Protein AF-A0A1M4Y1R3-F1 (afdb_monomer_lite)

pLDDT: mean 84.82, std 15.06, range [44.56, 97.31]

Structure (mmCIF, N/CA/C/O backbone):
data_AF-A0A1M4Y1R3-F1
#
_entry.id   AF-A0A1M4Y1R3-F1
#
loop_
_atom_site.group_PDB
_atom_site.id
_atom_site.type_symbol
_atom_site.label_atom_id
_atom_site.label_alt_id
_atom_site.label_comp_id
_atom_site.label_asym_id
_atom_site.label_entity_id
_atom_site.label_seq_id
_atom_site.pdbx_PDB_ins_code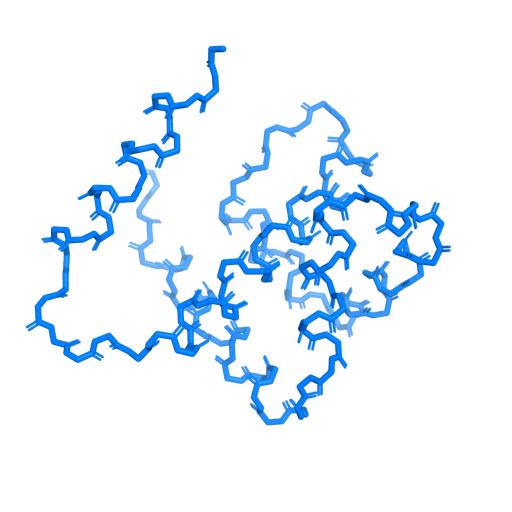
_atom_site.Cartn_x
_atom_site.Cartn_y
_atom_site.Cartn_z
_atom_site.occupancy
_atom_site.B_iso_or_equiv
_atom_site.auth_seq_id
_atom_site.auth_comp_id
_atom_site.auth_asym_id
_atom_site.auth_atom_id
_atom_site.pdbx_PDB_model_num
ATOM 1 N N . MET A 1 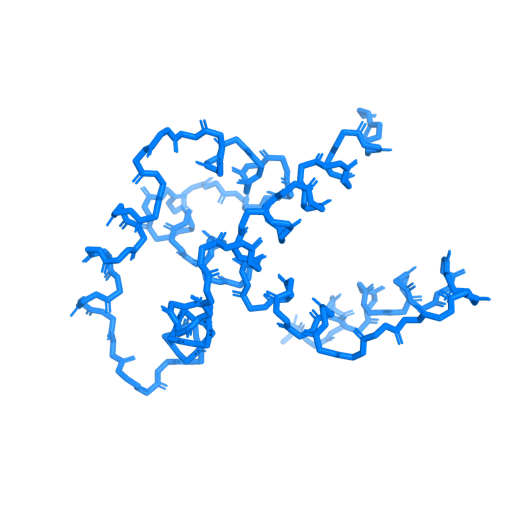1 ? 0.531 20.829 11.890 1.00 47.12 1 MET A N 1
ATOM 2 C CA . MET A 1 1 ? 1.995 20.731 12.095 1.00 47.12 1 MET A CA 1
ATOM 3 C C . MET A 1 1 ? 2.559 19.448 11.457 1.00 47.12 1 MET A C 1
ATOM 5 O O . MET A 1 1 ? 3.485 18.874 11.997 1.00 47.12 1 MET A O 1
ATOM 9 N N . LEU A 1 2 ? 2.001 19.004 10.317 1.00 49.84 2 LEU A N 1
ATOM 10 C CA . LEU A 1 2 ? 2.367 17.774 9.579 1.00 49.84 2 LEU A CA 1
ATOM 11 C C . LEU A 1 2 ? 3.028 18.082 8.217 1.00 49.84 2 LEU A C 1
ATOM 13 O O . LEU A 1 2 ? 3.606 17.213 7.577 1.00 49.84 2 LEU A O 1
ATOM 17 N N . THR A 1 3 ? 2.956 19.338 7.774 1.00 56.75 3 THR A N 1
ATOM 18 C CA . THR A 1 3 ? 3.418 19.804 6.460 1.00 56.75 3 THR A CA 1
ATOM 19 C C . THR A 1 3 ? 4.941 19.837 6.337 1.00 56.75 3 THR A C 1
ATOM 21 O O . THR A 1 3 ? 5.474 19.429 5.312 1.00 56.75 3 THR A O 1
ATOM 24 N N . MET A 1 4 ? 5.654 20.225 7.400 1.00 53.75 4 MET A N 1
ATOM 25 C CA . MET A 1 4 ? 7.119 20.329 7.361 1.00 53.75 4 MET A CA 1
ATOM 26 C C . MET A 1 4 ? 7.836 18.977 7.256 1.00 53.75 4 MET A C 1
ATOM 28 O O . MET A 1 4 ? 8.927 18.927 6.699 1.00 53.75 4 MET A O 1
ATOM 32 N N . GLU A 1 5 ? 7.274 17.886 7.786 1.00 68.88 5 GLU A N 1
ATOM 33 C CA . GLU A 1 5 ? 7.907 16.559 7.687 1.00 68.88 5 GLU A CA 1
ATOM 34 C C . GLU A 1 5 ? 7.735 15.954 6.292 1.00 68.88 5 GLU A C 1
ATOM 36 O O . GLU A 1 5 ? 8.707 15.441 5.737 1.00 68.88 5 GLU A O 1
ATOM 41 N N . LYS A 1 6 ? 6.552 16.115 5.679 1.00 63.53 6 LYS A N 1
ATOM 42 C CA . LYS A 1 6 ? 6.290 15.704 4.291 1.00 63.53 6 LYS A CA 1
ATOM 43 C C . LYS A 1 6 ? 7.232 16.409 3.310 1.00 63.53 6 LYS A C 1
ATOM 45 O O . LYS A 1 6 ? 7.870 15.755 2.491 1.00 63.53 6 LYS A O 1
ATOM 50 N N . GLU A 1 7 ? 7.386 17.727 3.437 1.00 72.00 7 GLU A N 1
ATOM 51 C CA . GLU A 1 7 ? 8.271 18.521 2.569 1.00 72.00 7 GLU A CA 1
ATOM 52 C C . GLU A 1 7 ? 9.748 18.133 2.716 1.00 72.00 7 GLU A C 1
ATOM 54 O O . GLU A 1 7 ? 10.497 18.101 1.739 1.00 72.00 7 GLU A O 1
ATOM 59 N N . LYS A 1 8 ? 10.180 17.785 3.932 1.00 72.81 8 LYS A N 1
ATOM 60 C CA . LYS A 1 8 ? 11.567 17.386 4.196 1.00 72.81 8 LYS A CA 1
ATOM 61 C C . LYS A 1 8 ? 11.892 16.013 3.613 1.00 72.81 8 LYS A C 1
ATOM 63 O O . LYS A 1 8 ? 13.002 15.816 3.125 1.00 72.81 8 LYS A O 1
ATOM 68 N N . ILE A 1 9 ? 10.930 15.090 3.645 1.00 65.31 9 ILE A N 1
ATOM 69 C CA . ILE A 1 9 ? 11.048 13.762 3.033 1.00 65.31 9 ILE A CA 1
ATOM 70 C C . ILE A 1 9 ? 11.108 13.894 1.507 1.00 65.31 9 ILE A C 1
ATOM 72 O O . ILE A 1 9 ? 12.032 13.361 0.899 1.00 65.31 9 ILE A O 1
ATOM 76 N N . LEU A 1 10 ? 10.214 14.683 0.903 1.00 64.00 10 LEU A N 1
ATOM 77 C CA . LEU A 1 10 ? 10.206 14.931 -0.545 1.00 64.00 10 LEU A CA 1
ATOM 78 C C . LEU A 1 10 ? 11.517 15.572 -1.030 1.00 64.00 10 LEU A C 1
ATOM 80 O O . LEU A 1 10 ? 12.123 15.097 -1.986 1.00 64.00 10 LEU A O 1
ATOM 84 N N . SER A 1 11 ? 12.038 16.569 -0.307 1.00 67.81 11 SER A N 1
ATOM 85 C CA . SER A 1 11 ? 13.309 17.222 -0.657 1.00 67.81 11 SER A CA 1
ATOM 86 C C . SER A 1 11 ? 14.533 16.297 -0.552 1.00 67.81 11 SER A C 1
ATOM 88 O O . SER A 1 11 ? 15.519 16.472 -1.274 1.00 67.81 11 SER A O 1
ATOM 90 N N . LEU A 1 12 ? 14.503 15.313 0.354 1.00 59.97 12 LEU A N 1
ATOM 91 C CA . LEU A 1 12 ? 15.569 14.313 0.474 1.00 59.97 12 LEU A CA 1
ATOM 92 C C . LEU A 1 12 ? 15.536 13.302 -0.679 1.00 59.97 12 LEU A C 1
ATOM 94 O O . LEU A 1 12 ? 16.602 12.866 -1.113 1.00 59.97 12 LEU A O 1
ATOM 98 N N . LEU A 1 13 ? 14.345 12.982 -1.193 1.00 55.56 13 LEU A N 1
ATOM 99 C CA . LEU A 1 13 ? 14.157 12.111 -2.354 1.00 55.56 13 LEU A CA 1
ATOM 100 C C . LEU A 1 13 ? 14.604 12.802 -3.655 1.00 55.56 13 LEU A C 1
ATOM 102 O O . LEU A 1 13 ? 15.344 12.206 -4.435 1.00 55.56 13 LEU A O 1
ATOM 106 N N . GLU A 1 14 ? 14.278 14.087 -3.835 1.00 60.16 14 GLU A N 1
ATOM 107 C CA . GLU A 1 14 ? 14.699 14.883 -5.003 1.00 60.16 14 GLU A CA 1
ATOM 108 C C . GLU A 1 14 ? 16.226 15.024 -5.124 1.00 60.16 14 GLU A C 1
ATOM 110 O O . GLU A 1 14 ? 16.780 15.032 -6.223 1.00 60.16 14 GLU A O 1
ATOM 115 N N . LYS A 1 15 ? 16.941 15.124 -3.995 1.00 54.72 15 LYS A N 1
ATOM 116 C CA . LYS A 1 15 ? 18.402 15.319 -3.990 1.00 54.72 15 LYS A CA 1
ATOM 117 C C . LYS A 1 15 ? 19.211 14.055 -4.293 1.00 54.72 15 LYS A C 1
ATOM 119 O O . LYS A 1 15 ? 20.421 14.171 -4.479 1.00 54.72 15 LYS A O 1
ATOM 124 N N . GLN A 1 16 ? 18.590 12.874 -4.332 1.00 54.66 16 GLN A N 1
ATOM 125 C CA . GLN A 1 16 ? 19.298 11.597 -4.493 1.00 54.66 16 GLN A CA 1
ATOM 126 C C . GLN A 1 16 ? 19.231 10.981 -5.900 1.00 54.66 16 GLN A C 1
ATOM 128 O O . GLN A 1 16 ? 19.938 10.003 -6.132 1.00 54.66 16 GLN A O 1
ATOM 133 N N . GLY A 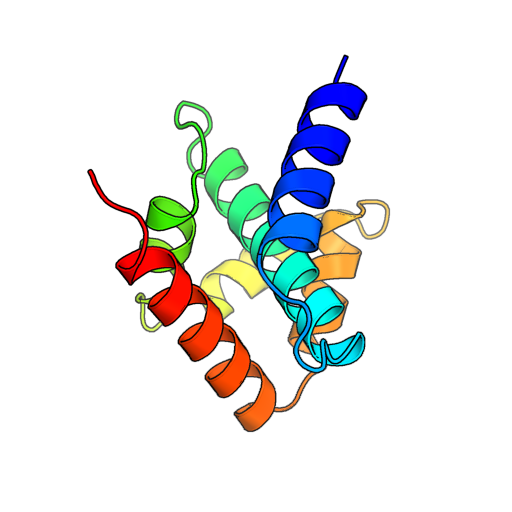1 17 ? 18.477 11.531 -6.861 1.00 44.56 17 GLY A N 1
ATOM 134 C CA . GLY A 1 17 ? 18.344 10.887 -8.175 1.00 44.56 17 GLY A CA 1
ATOM 135 C C . GLY A 1 17 ? 18.059 11.841 -9.328 1.00 44.56 17 GLY A C 1
ATOM 136 O O . GLY A 1 17 ? 16.911 12.091 -9.667 1.00 44.56 17 GLY A O 1
ATOM 137 N N . ALA A 1 18 ? 19.109 12.314 -9.996 1.00 46.34 18 ALA A N 1
ATOM 138 C CA . ALA A 1 18 ? 19.003 12.886 -11.337 1.00 46.34 18 ALA A CA 1
ATOM 139 C C . ALA A 1 18 ? 19.262 11.798 -12.398 1.00 46.34 18 ALA A C 1
ATOM 141 O O . ALA A 1 18 ? 20.141 11.945 -13.238 1.00 46.34 18 ALA A O 1
ATOM 142 N N . GLU A 1 19 ? 18.518 10.691 -12.347 1.00 53.56 19 GLU A N 1
ATOM 143 C CA . GLU A 1 19 ? 18.481 9.663 -13.394 1.00 53.56 19 GLU A CA 1
ATOM 144 C C . GLU A 1 19 ? 17.027 9.194 -13.538 1.00 53.56 19 GLU A C 1
ATOM 146 O O . GLU A 1 19 ? 16.521 8.498 -12.671 1.00 53.56 19 GLU A O 1
ATOM 151 N N . HIS A 1 20 ? 16.348 9.665 -14.593 1.00 52.16 20 HIS A N 1
ATOM 152 C CA . HIS A 1 20 ? 15.033 9.215 -15.087 1.00 52.16 20 HIS A CA 1
ATOM 153 C C . HIS A 1 20 ? 14.073 8.640 -14.020 1.00 52.16 20 HIS A C 1
ATOM 155 O O . HIS A 1 20 ? 13.862 7.433 -13.927 1.00 52.16 20 HIS A O 1
ATOM 161 N N . PHE A 1 21 ? 13.462 9.528 -13.238 1.00 61.12 21 PHE A N 1
ATOM 162 C CA . PHE A 1 21 ? 12.302 9.184 -12.422 1.00 61.12 21 PHE A CA 1
ATOM 163 C C . PHE A 1 21 ? 11.078 9.028 -13.331 1.00 61.12 21 PHE A C 1
ATOM 165 O O . PHE A 1 21 ? 10.741 9.949 -14.077 1.00 61.12 21 PHE A O 1
ATOM 172 N N . ASP A 1 22 ? 10.455 7.851 -13.311 1.00 79.25 22 ASP A N 1
ATOM 173 C CA . ASP A 1 22 ? 9.179 7.613 -13.979 1.00 79.25 22 ASP A CA 1
ATOM 174 C C . ASP A 1 22 ? 8.051 7.992 -13.003 1.00 79.25 22 ASP A C 1
ATOM 176 O O . ASP A 1 22 ? 7.853 7.288 -12.004 1.00 79.25 22 ASP A O 1
ATOM 180 N N . PRO A 1 23 ? 7.291 9.071 -13.279 1.00 85.00 23 PRO A N 1
ATOM 181 C CA . PRO A 1 23 ? 6.255 9.563 -12.374 1.00 85.00 23 PRO A CA 1
ATOM 182 C C . PRO A 1 23 ? 5.175 8.526 -12.058 1.00 85.00 23 PRO A C 1
ATOM 184 O O . PRO A 1 23 ? 4.517 8.618 -11.023 1.00 85.00 23 PRO A O 1
ATOM 187 N N . TYR A 1 24 ? 4.969 7.548 -12.946 1.00 86.94 24 TYR A N 1
ATOM 188 C CA . TYR A 1 24 ? 4.035 6.457 -12.704 1.00 86.94 24 TYR A CA 1
ATOM 189 C C . TYR A 1 24 ? 4.522 5.551 -11.569 1.00 86.94 24 TYR A C 1
ATOM 191 O O . TYR A 1 24 ? 3.755 5.243 -10.656 1.00 86.94 24 TYR A O 1
ATOM 199 N N . TRP A 1 25 ? 5.797 5.155 -11.594 1.00 90.12 25 TRP A N 1
ATOM 200 C CA . TRP A 1 25 ? 6.376 4.288 -10.567 1.00 90.12 25 TRP A CA 1
ATOM 201 C C . TRP A 1 25 ? 6.474 4.985 -9.210 1.00 90.12 25 TRP A C 1
ATOM 203 O O . TRP A 1 25 ? 6.193 4.353 -8.194 1.00 90.12 25 TRP A O 1
ATOM 213 N N . ASP A 1 26 ? 6.788 6.281 -9.191 1.00 89.75 26 ASP A N 1
ATOM 214 C CA . ASP A 1 26 ? 6.835 7.059 -7.948 1.00 89.75 26 ASP A CA 1
ATOM 215 C C . ASP A 1 26 ? 5.467 7.165 -7.283 1.00 89.75 26 ASP A C 1
ATOM 217 O O . ASP A 1 26 ? 5.341 6.922 -6.083 1.00 89.75 26 ASP A O 1
ATOM 221 N N . ALA A 1 27 ? 4.431 7.472 -8.068 1.00 92.38 27 ALA A N 1
ATOM 222 C CA . ALA A 1 27 ? 3.069 7.568 -7.558 1.00 92.38 27 ALA A CA 1
ATOM 223 C C . ALA A 1 27 ? 2.574 6.219 -7.015 1.00 92.38 27 ALA A C 1
ATOM 225 O O . ALA A 1 27 ? 1.948 6.163 -5.956 1.00 92.38 27 ALA A O 1
ATOM 226 N N . LEU A 1 28 ? 2.876 5.119 -7.712 1.00 94.75 28 LEU A N 1
ATOM 227 C CA . LEU A 1 28 ? 2.538 3.782 -7.229 1.00 94.75 28 LEU A CA 1
ATOM 228 C C . LEU A 1 28 ? 3.269 3.438 -5.932 1.00 94.75 28 LEU A C 1
ATOM 230 O O . LEU A 1 28 ? 2.665 2.861 -5.026 1.00 94.75 28 LEU A O 1
ATOM 234 N N . GLU A 1 29 ? 4.553 3.780 -5.832 1.00 94.31 29 GLU A N 1
ATOM 235 C CA . GLU A 1 29 ? 5.330 3.505 -4.629 1.00 94.31 29 GLU A CA 1
ATOM 236 C C . GLU A 1 29 ? 4.803 4.316 -3.446 1.00 94.31 29 GLU A C 1
ATOM 238 O O . GLU A 1 29 ? 4.569 3.745 -2.381 1.00 94.31 29 GLU A O 1
ATOM 243 N N . GLU A 1 30 ? 4.541 5.611 -3.637 1.00 94.06 30 GLU A N 1
ATOM 244 C CA . GLU A 1 30 ? 3.930 6.464 -2.615 1.00 94.06 30 GLU A CA 1
ATOM 245 C C . GLU A 1 30 ? 2.593 5.880 -2.144 1.00 94.06 30 GLU A C 1
ATOM 247 O O . GLU A 1 30 ? 2.391 5.702 -0.940 1.00 94.06 30 GLU A O 1
ATOM 252 N N . ASN A 1 31 ? 1.718 5.489 -3.073 1.00 96.56 31 ASN A N 1
ATOM 253 C CA . ASN A 1 31 ? 0.420 4.906 -2.743 1.00 96.56 31 ASN A CA 1
ATOM 254 C C . ASN A 1 31 ? 0.548 3.596 -1.951 1.00 96.56 31 ASN A C 1
ATOM 256 O O . ASN A 1 31 ? -0.178 3.394 -0.974 1.00 96.56 31 ASN A O 1
ATOM 260 N N . LEU A 1 32 ? 1.499 2.725 -2.310 1.00 96.44 32 LEU A N 1
ATOM 261 C CA . LEU A 1 32 ? 1.765 1.498 -1.555 1.00 96.44 32 LEU A CA 1
ATOM 262 C C . LEU A 1 32 ? 2.256 1.806 -0.136 1.00 96.44 32 LEU A C 1
ATOM 264 O O . LEU A 1 32 ? 1.769 1.209 0.828 1.00 96.44 32 LEU A O 1
ATOM 268 N N . LEU A 1 33 ? 3.198 2.741 0.010 1.00 95.06 33 LEU A N 1
ATOM 269 C CA . LEU A 1 33 ? 3.734 3.139 1.312 1.00 95.06 33 LEU A CA 1
ATOM 270 C C . LEU A 1 33 ? 2.649 3.748 2.205 1.00 95.06 33 LEU A C 1
ATOM 272 O O . LEU A 1 33 ? 2.591 3.416 3.392 1.00 95.06 33 LEU A O 1
ATOM 276 N N . VAL A 1 34 ? 1.780 4.594 1.649 1.00 94.75 34 VAL A N 1
ATOM 277 C CA . VAL A 1 34 ? 0.644 5.201 2.356 1.00 94.75 34 VAL A CA 1
ATOM 278 C C . VAL A 1 34 ? -0.336 4.126 2.820 1.00 94.75 34 VAL A C 1
ATOM 280 O O . VAL A 1 34 ? -0.616 4.036 4.018 1.00 94.75 34 VAL A O 1
ATOM 283 N N . ALA A 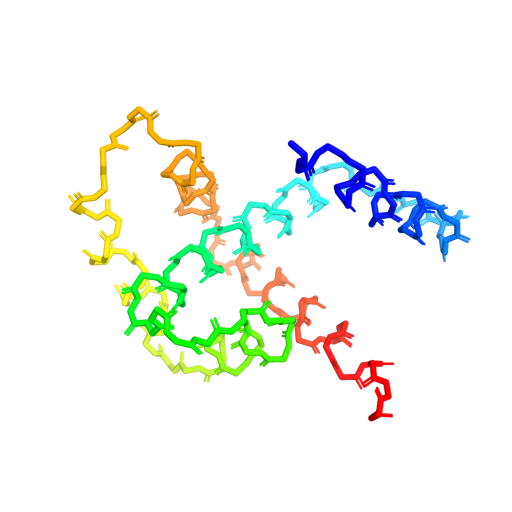1 35 ? -0.799 3.264 1.909 1.00 96.25 35 ALA A N 1
ATOM 284 C CA . ALA A 1 35 ? -1.784 2.234 2.223 1.00 96.25 35 ALA A CA 1
ATOM 285 C C . ALA A 1 35 ? -1.276 1.259 3.299 1.00 96.25 35 ALA A C 1
ATOM 287 O O . ALA A 1 35 ? -1.973 0.974 4.278 1.00 96.25 35 ALA A O 1
ATOM 288 N N . VAL A 1 36 ? -0.033 0.782 3.165 1.00 96.06 36 VAL A N 1
ATOM 289 C CA . VAL A 1 36 ? 0.566 -0.148 4.133 1.00 96.06 36 VAL A CA 1
ATOM 290 C C . VAL A 1 36 ? 0.832 0.532 5.475 1.00 96.06 36 VAL A C 1
ATOM 292 O O . VAL A 1 36 ? 0.555 -0.055 6.522 1.00 96.06 36 VAL A O 1
ATOM 295 N N . SER A 1 37 ? 1.332 1.770 5.479 1.00 94.00 37 SER A N 1
ATOM 296 C CA . SER A 1 37 ? 1.586 2.491 6.732 1.00 94.00 37 SER A CA 1
ATOM 297 C C . SER A 1 37 ? 0.298 2.731 7.508 1.00 94.00 37 SER A C 1
ATOM 299 O O . SER A 1 37 ? 0.267 2.526 8.721 1.00 94.00 37 SER A O 1
ATOM 301 N N . TYR A 1 38 ? -0.781 3.088 6.812 1.00 94.25 38 TYR A N 1
ATOM 302 C CA . TYR A 1 38 ? -2.088 3.281 7.424 1.00 94.25 38 TYR A CA 1
ATOM 303 C C . TYR A 1 38 ? -2.628 1.987 8.049 1.00 94.25 38 TYR A C 1
ATOM 305 O O . TYR A 1 38 ? -3.085 2.002 9.197 1.00 94.25 38 TYR A O 1
ATOM 313 N N . TYR A 1 39 ? -2.485 0.852 7.357 1.00 95.00 39 TYR A N 1
ATOM 314 C CA . TYR A 1 39 ? -2.794 -0.466 7.918 1.00 95.00 39 TYR A CA 1
ATOM 315 C C . TYR A 1 39 ? -1.968 -0.767 9.183 1.00 95.00 39 TYR A C 1
ATOM 317 O O . TYR A 1 39 ? -2.529 -1.140 10.217 1.00 95.00 39 TYR A O 1
ATOM 325 N N . ILE A 1 40 ? -0.642 -0.577 9.147 1.00 93.25 40 ILE A N 1
ATOM 326 C CA . ILE A 1 40 ? 0.248 -0.864 10.288 1.00 93.25 40 ILE A CA 1
ATOM 327 C C . ILE A 1 40 ? -0.111 0.016 11.488 1.00 93.25 40 ILE A C 1
ATOM 329 O O . ILE A 1 40 ? -0.203 -0.476 12.613 1.00 93.25 40 ILE A O 1
ATOM 333 N N . THR A 1 41 ? -0.350 1.309 11.271 1.00 91.50 41 THR A N 1
ATOM 334 C CA . THR A 1 41 ? -0.678 2.245 12.350 1.00 91.50 41 THR A CA 1
ATOM 335 C C . THR A 1 41 ? -2.034 1.938 12.985 1.00 91.50 41 THR A C 1
ATOM 337 O O . THR A 1 41 ? -2.160 2.032 14.204 1.00 91.50 41 THR A O 1
ATOM 340 N N . ASN A 1 42 ? -3.035 1.505 12.214 1.00 91.81 42 ASN A N 1
ATOM 341 C CA . ASN A 1 42 ? -4.346 1.148 12.768 1.00 91.81 42 ASN A CA 1
ATOM 342 C C . ASN A 1 42 ? -4.355 -0.224 13.455 1.00 91.81 42 ASN A C 1
ATOM 344 O O . ASN A 1 42 ? -5.046 -0.410 14.455 1.00 91.81 42 ASN A O 1
ATOM 348 N N . THR A 1 43 ? -3.564 -1.180 12.967 1.00 88.94 43 THR A N 1
ATOM 349 C CA . THR A 1 43 ? -3.469 -2.515 13.580 1.00 88.94 43 THR A CA 1
ATOM 350 C C . THR A 1 43 ? -2.489 -2.565 14.752 1.00 88.94 43 THR A C 1
ATOM 352 O O . THR A 1 43 ? -2.581 -3.451 15.600 1.00 88.94 43 THR A O 1
ATOM 355 N N . SER A 1 44 ? -1.558 -1.610 14.842 1.00 85.31 44 SER A N 1
ATOM 356 C CA . SER A 1 44 ? -0.577 -1.482 15.926 1.00 85.31 44 SER A CA 1
ATOM 357 C C . SER A 1 44 ? -0.372 -0.016 16.351 1.00 85.31 44 SER A C 1
ATOM 359 O O . SER A 1 44 ? 0.709 0.543 16.152 1.00 85.31 44 SER A O 1
ATOM 361 N N . PRO A 1 45 ? -1.349 0.608 17.042 1.00 71.44 45 PRO A N 1
ATOM 362 C CA . PRO A 1 45 ? -1.364 2.057 17.309 1.00 71.44 45 PRO A CA 1
ATOM 363 C C . PRO A 1 45 ? -0.217 2.584 18.178 1.00 71.44 45 PRO A C 1
ATOM 365 O O . PRO A 1 45 ? 0.029 3.784 18.234 1.00 71.44 45 PRO A O 1
ATOM 368 N N . LYS A 1 46 ? 0.489 1.699 18.892 1.00 67.12 46 LYS A N 1
ATOM 369 C CA . LYS A 1 46 ? 1.626 2.060 19.756 1.00 67.12 46 LYS A CA 1
ATOM 370 C C . LYS A 1 46 ? 2.964 2.099 19.011 1.00 67.12 46 LYS A C 1
ATOM 372 O O . LYS A 1 46 ? 3.993 2.321 19.644 1.00 67.12 46 LYS A O 1
ATOM 377 N N . LYS A 1 47 ? 2.972 1.833 17.702 1.00 69.69 47 LYS A N 1
ATOM 378 C CA . LYS A 1 47 ? 4.186 1.687 16.903 1.00 69.69 47 LYS A CA 1
ATOM 379 C C . LYS A 1 47 ? 4.269 2.800 15.860 1.00 69.69 47 LYS A C 1
ATOM 381 O O . LYS A 1 47 ? 3.375 2.949 15.033 1.00 69.69 47 LYS A O 1
ATOM 386 N N . HIS A 1 48 ? 5.359 3.566 15.885 1.00 74.94 48 HIS A N 1
ATOM 387 C CA . HIS A 1 48 ? 5.714 4.428 14.759 1.00 74.94 48 HIS A CA 1
ATOM 388 C C . HIS A 1 48 ? 6.029 3.543 13.550 1.00 74.94 48 HIS A C 1
ATOM 390 O O . HIS A 1 48 ? 6.916 2.695 13.640 1.00 74.94 48 HIS A O 1
ATOM 396 N N . CYS A 1 49 ? 5.302 3.728 12.446 1.00 84.12 49 CYS A N 1
ATOM 397 C CA . CYS A 1 49 ? 5.572 3.016 11.202 1.00 84.12 49 CYS A CA 1
ATOM 398 C C . CYS A 1 49 ? 6.802 3.627 10.523 1.00 84.12 49 CYS A C 1
ATOM 400 O O . CYS A 1 49 ? 6.872 4.838 10.316 1.00 84.12 49 CYS A O 1
ATOM 402 N N . ASN A 1 50 ? 7.773 2.789 10.178 1.00 88.25 50 ASN A N 1
ATOM 403 C CA . ASN A 1 50 ? 8.904 3.158 9.332 1.00 88.25 50 ASN A CA 1
ATOM 404 C C . ASN A 1 50 ? 9.006 2.189 8.144 1.00 88.25 50 ASN A C 1
ATOM 406 O O . ASN A 1 50 ? 8.339 1.156 8.091 1.00 88.25 50 ASN A O 1
ATOM 410 N N . ILE A 1 51 ? 9.894 2.495 7.200 1.00 88.19 51 ILE A N 1
ATOM 411 C CA . ILE A 1 51 ? 10.096 1.701 5.981 1.00 88.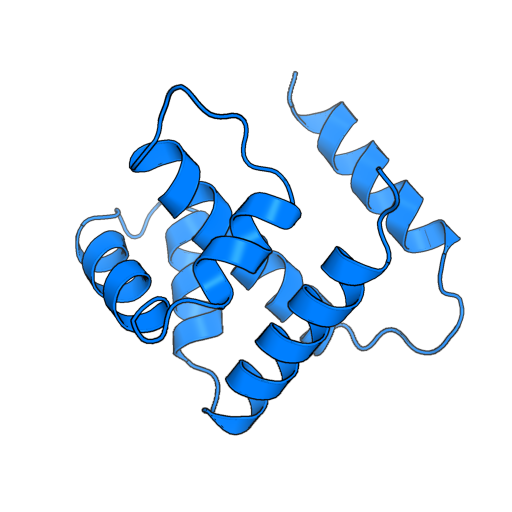19 51 ILE A CA 1
ATOM 412 C C . ILE A 1 51 ? 10.466 0.230 6.241 1.00 88.19 51 ILE A C 1
ATOM 414 O O . ILE A 1 51 ? 10.124 -0.638 5.443 1.00 88.19 51 ILE A O 1
ATOM 418 N N . ARG A 1 52 ? 11.114 -0.088 7.371 1.00 87.75 52 ARG A N 1
ATOM 419 C CA . ARG A 1 52 ? 11.430 -1.475 7.742 1.00 87.75 52 ARG A CA 1
ATOM 420 C C . ARG A 1 52 ? 10.182 -2.229 8.192 1.00 87.75 52 ARG A C 1
ATOM 422 O O . ARG A 1 52 ? 10.056 -3.411 7.894 1.00 87.75 52 ARG A O 1
ATOM 429 N N . ASP A 1 53 ? 9.251 -1.561 8.864 1.00 90.81 53 ASP A N 1
ATOM 430 C CA . ASP A 1 53 ? 7.961 -2.156 9.224 1.00 90.81 53 ASP A CA 1
ATOM 431 C C . ASP A 1 53 ? 7.107 -2.436 7.988 1.00 90.81 53 ASP A C 1
ATOM 433 O O . ASP A 1 53 ? 6.558 -3.530 7.867 1.00 90.81 53 ASP A O 1
ATOM 437 N N . VAL A 1 54 ? 7.085 -1.496 7.039 1.00 93.56 54 VAL A N 1
ATOM 438 C CA . VAL A 1 54 ? 6.454 -1.685 5.726 1.00 93.56 54 VAL A CA 1
ATOM 439 C C . VAL A 1 54 ? 7.076 -2.876 4.996 1.00 93.56 54 VAL A C 1
ATOM 441 O O . VAL A 1 54 ? 6.364 -3.789 4.588 1.00 93.56 54 VAL A O 1
ATOM 444 N N . ALA A 1 55 ? 8.406 -2.922 4.889 1.00 93.44 55 ALA A N 1
ATOM 445 C CA . ALA A 1 55 ? 9.109 -4.018 4.227 1.00 93.44 55 ALA A CA 1
ATOM 446 C C . ALA A 1 55 ? 8.865 -5.376 4.904 1.00 93.44 55 ALA A C 1
ATOM 448 O O . ALA A 1 55 ? 8.726 -6.386 4.221 1.00 93.44 55 ALA A O 1
ATOM 449 N N . ASN A 1 56 ? 8.795 -5.418 6.237 1.00 93.50 56 ASN A N 1
ATOM 450 C CA . ASN A 1 56 ? 8.486 -6.645 6.969 1.00 93.50 56 ASN A CA 1
ATOM 451 C C . ASN A 1 56 ? 7.064 -7.132 6.685 1.00 93.50 56 ASN A C 1
ATOM 453 O O . ASN A 1 56 ? 6.881 -8.324 6.460 1.00 93.50 56 ASN A O 1
ATOM 457 N N . PHE A 1 57 ? 6.085 -6.225 6.646 1.00 95.44 57 PHE A N 1
ATOM 458 C CA . PHE A 1 57 ? 4.711 -6.573 6.291 1.00 95.44 57 PHE A CA 1
ATOM 459 C C . PHE A 1 57 ? 4.609 -7.084 4.847 1.00 95.44 57 PHE A C 1
ATOM 461 O O . PHE A 1 57 ? 3.993 -8.114 4.602 1.00 95.44 57 PHE A O 1
ATOM 468 N N . LEU A 1 58 ? 5.279 -6.426 3.894 1.00 96.44 58 LEU A N 1
ATOM 469 C CA . LEU A 1 58 ? 5.281 -6.821 2.478 1.00 96.44 58 LEU A CA 1
ATOM 470 C C . LEU A 1 58 ? 5.954 -8.178 2.204 1.00 96.44 58 LEU A C 1
ATOM 472 O O . LEU A 1 58 ? 5.719 -8.777 1.157 1.00 96.44 58 LEU A O 1
ATOM 476 N N . LYS A 1 59 ? 6.782 -8.684 3.128 1.00 95.50 59 LYS A N 1
ATOM 477 C CA . LYS A 1 59 ? 7.370 -10.034 3.050 1.00 95.50 59 LYS A CA 1
ATOM 478 C C . LYS A 1 59 ? 6.389 -11.139 3.451 1.00 95.50 59 LYS A C 1
ATOM 480 O O . LYS A 1 59 ? 6.683 -12.312 3.234 1.00 95.50 59 LYS A O 1
ATOM 485 N N . GLU A 1 60 ? 5.254 -10.803 4.058 1.00 95.81 60 GLU A N 1
ATOM 486 C CA . GLU A 1 60 ? 4.252 -11.794 4.437 1.00 95.81 60 GLU A CA 1
ATOM 487 C C . GLU A 1 60 ? 3.508 -12.307 3.202 1.00 95.81 60 GLU A C 1
ATOM 489 O O . GLU A 1 60 ? 2.943 -11.524 2.453 1.00 95.81 60 GLU A O 1
ATOM 494 N N . GLU A 1 61 ? 3.383 -13.623 3.026 1.00 92.81 61 GLU A N 1
ATOM 495 C CA . GLU A 1 61 ? 2.659 -14.216 1.883 1.00 92.81 61 GLU A CA 1
ATOM 496 C C . GLU A 1 61 ? 1.212 -13.706 1.726 1.00 92.81 61 GLU A C 1
ATOM 498 O O . GLU A 1 61 ? 0.654 -13.686 0.634 1.00 92.81 61 GLU A O 1
ATOM 503 N N . SER A 1 62 ? 0.598 -13.283 2.833 1.00 94.88 62 SER A N 1
ATOM 504 C CA . SER A 1 62 ? -0.795 -12.831 2.894 1.00 94.88 62 SER A CA 1
ATOM 505 C C . SER A 1 62 ? -0.956 -11.310 2.951 1.00 94.88 62 SER A C 1
ATOM 507 O O . SER A 1 62 ? -2.075 -10.845 3.167 1.00 94.88 62 SER A O 1
ATOM 509 N N . TRP A 1 63 ? 0.120 -10.533 2.762 1.00 96.06 63 TRP A N 1
ATOM 510 C CA . TRP A 1 63 ? 0.106 -9.076 2.941 1.00 96.06 63 TRP A CA 1
ATOM 511 C C . TRP A 1 63 ? -1.022 -8.408 2.143 1.00 96.06 63 TRP A C 1
ATOM 513 O O . TRP A 1 63 ? -1.788 -7.623 2.698 1.00 96.06 63 TRP A O 1
ATOM 523 N N . PHE A 1 64 ? -1.189 -8.783 0.870 1.00 96.12 64 PHE A N 1
ATOM 524 C CA . PHE A 1 64 ? -2.173 -8.152 -0.011 1.00 96.12 64 PHE A CA 1
ATOM 525 C C . PHE A 1 64 ? -3.604 -8.487 0.408 1.00 96.12 64 PHE A C 1
ATOM 527 O O . PHE A 1 64 ? -4.469 -7.615 0.423 1.00 96.12 64 PHE A O 1
ATOM 534 N N . LYS A 1 65 ? -3.843 -9.735 0.831 1.00 96.81 65 LYS A N 1
ATOM 535 C CA . LYS A 1 65 ? -5.140 -10.162 1.364 1.00 96.81 65 LYS A CA 1
ATOM 536 C C . LYS A 1 65 ? -5.494 -9.390 2.638 1.00 96.81 65 LYS A C 1
ATOM 538 O O . LYS A 1 65 ? -6.591 -8.854 2.725 1.00 96.81 65 LYS A O 1
ATOM 543 N N . LYS A 1 66 ? -4.557 -9.282 3.587 1.00 96.69 66 LYS A N 1
ATOM 544 C CA . LYS A 1 66 ? -4.750 -8.517 4.833 1.00 96.69 66 LYS A CA 1
ATOM 545 C C . LYS A 1 66 ? -5.039 -7.045 4.558 1.00 96.69 66 LYS A C 1
ATOM 547 O O . LYS A 1 66 ? -5.892 -6.452 5.211 1.00 96.69 66 LYS A O 1
ATOM 552 N N . LEU A 1 67 ? -4.333 -6.470 3.584 1.00 96.38 67 LEU A N 1
ATOM 553 C CA . LEU A 1 67 ? -4.540 -5.092 3.160 1.00 96.38 67 LEU A CA 1
ATOM 554 C C . LEU A 1 67 ? -5.942 -4.917 2.556 1.00 96.38 67 LEU A C 1
ATOM 556 O O . LEU A 1 67 ? -6.670 -4.020 2.967 1.00 96.38 67 LEU A O 1
ATOM 560 N N . SER A 1 68 ? -6.348 -5.818 1.657 1.00 97.12 68 SER A N 1
ATOM 561 C CA . SER A 1 68 ? -7.680 -5.826 1.041 1.00 97.12 68 SER A CA 1
ATOM 562 C C . SER A 1 68 ? -8.800 -5.886 2.077 1.00 97.12 68 SER A C 1
ATOM 564 O O . SER A 1 68 ? -9.665 -5.016 2.090 1.00 97.12 68 SER A O 1
ATOM 566 N N . GLU A 1 69 ? -8.752 -6.865 2.983 1.00 97.25 69 GLU A N 1
ATOM 567 C CA . GLU A 1 69 ? -9.765 -7.055 4.032 1.00 97.25 69 GLU A CA 1
ATOM 568 C C . GLU A 1 69 ? -9.870 -5.831 4.953 1.00 97.25 69 GLU A C 1
ATOM 570 O O . GLU A 1 69 ? -10.961 -5.432 5.355 1.00 97.25 69 GLU A O 1
ATOM 575 N N . PHE A 1 70 ? -8.743 -5.194 5.275 1.00 96.69 70 PHE A N 1
ATOM 576 C CA . PHE A 1 70 ? -8.745 -3.967 6.063 1.00 96.69 70 PHE A CA 1
ATOM 577 C C . PHE A 1 70 ? -9.445 -2.820 5.318 1.00 96.69 70 PHE A C 1
ATOM 579 O O . PHE A 1 70 ? -10.335 -2.171 5.876 1.00 96.69 70 PHE A O 1
ATOM 586 N N . PHE A 1 71 ? -9.094 -2.592 4.048 1.00 97.00 71 PHE A N 1
ATOM 587 C CA . PHE A 1 71 ? -9.647 -1.490 3.260 1.00 97.00 71 PHE A CA 1
ATOM 588 C C . PHE A 1 71 ? -11.112 -1.681 2.855 1.00 97.00 71 PHE A C 1
ATOM 590 O O . PHE A 1 71 ? -11.749 -0.697 2.492 1.00 97.00 71 PHE A O 1
ATOM 597 N N . GLU A 1 72 ? -11.696 -2.875 2.974 1.00 95.81 72 GLU A N 1
ATOM 598 C CA . GLU A 1 72 ? -13.156 -3.067 2.873 1.00 95.81 72 GLU A CA 1
ATOM 599 C C . GLU A 1 72 ? -13.936 -2.304 3.958 1.00 95.81 72 GLU A C 1
ATOM 601 O O . GLU A 1 72 ? -15.105 -1.978 3.768 1.00 95.81 72 GLU A O 1
ATOM 606 N N . THR A 1 73 ? -13.294 -1.998 5.089 1.00 94.38 73 THR A N 1
ATOM 607 C CA . THR A 1 73 ? -13.922 -1.304 6.228 1.00 94.38 73 THR A CA 1
ATOM 608 C C . THR A 1 73 ? -13.597 0.190 6.299 1.00 94.38 73 THR A C 1
ATOM 610 O O . THR A 1 73 ? -14.197 0.920 7.090 1.00 94.38 73 THR A O 1
ATOM 613 N N . VAL A 1 74 ? -12.652 0.658 5.478 1.00 94.62 74 VAL A N 1
ATOM 614 C CA . VAL A 1 74 ? -12.223 2.061 5.423 1.00 94.62 74 VAL A CA 1
ATOM 615 C C . VAL A 1 74 ? -13.169 2.846 4.517 1.00 94.62 74 VAL A C 1
ATOM 617 O O . VAL A 1 74 ? -13.518 2.389 3.434 1.00 94.62 74 VAL A O 1
ATOM 620 N N . SER A 1 75 ? -13.570 4.042 4.956 1.00 92.69 75 SER A N 1
ATOM 621 C CA . SER A 1 75 ? -14.432 4.942 4.176 1.00 92.69 75 SER A CA 1
ATOM 622 C C . SER A 1 75 ? -13.771 5.374 2.863 1.00 92.69 75 SER A C 1
ATOM 624 O O . SER A 1 75 ? -12.612 5.787 2.869 1.00 92.69 75 SER A O 1
ATOM 626 N N . ASP A 1 76 ? -14.551 5.416 1.781 1.00 89.00 76 ASP A N 1
ATOM 627 C CA . ASP A 1 76 ? -14.134 5.904 0.452 1.00 89.00 76 ASP A CA 1
ATOM 628 C C . ASP A 1 76 ? -13.703 7.379 0.451 1.00 89.00 76 ASP A C 1
ATOM 630 O O . ASP A 1 76 ? -13.056 7.857 -0.474 1.00 89.00 76 ASP A O 1
ATOM 634 N N . SER A 1 77 ? -14.045 8.124 1.504 1.00 87.06 77 SER A N 1
ATOM 635 C CA . SER A 1 77 ? -13.632 9.516 1.680 1.00 87.06 77 SER A CA 1
ATOM 636 C C . SER A 1 77 ? -12.214 9.684 2.248 1.00 87.06 77 SER A C 1
ATOM 638 O O . SER A 1 77 ? -11.835 10.813 2.551 1.00 87.06 77 SER A O 1
ATOM 640 N N . GLN A 1 78 ? -11.492 8.595 2.533 1.00 88.81 78 GLN A N 1
ATOM 641 C CA . GLN A 1 78 ? -10.131 8.630 3.080 1.00 88.81 78 GLN A CA 1
ATOM 642 C C . GLN A 1 78 ? -9.108 8.556 1.941 1.00 88.81 78 GLN A C 1
ATOM 644 O O . GLN A 1 78 ? -9.202 7.678 1.081 1.00 88.81 78 GLN A O 1
ATOM 649 N N . ASP A 1 79 ? -8.098 9.425 1.961 1.00 91.94 79 ASP A N 1
ATOM 650 C CA . ASP A 1 79 ? -7.049 9.453 0.931 1.00 91.94 79 ASP A CA 1
ATOM 651 C C . ASP A 1 79 ? -6.288 8.114 0.862 1.00 91.94 79 ASP A C 1
ATOM 653 O O . ASP A 1 79 ? -5.889 7.660 -0.210 1.00 91.94 79 ASP A O 1
ATOM 657 N N . GLU A 1 80 ? -6.143 7.418 1.992 1.00 95.25 80 GLU A N 1
ATOM 658 C CA . GLU A 1 80 ? -5.474 6.119 2.070 1.00 95.25 80 GLU A CA 1
ATOM 659 C C . GLU A 1 80 ? -6.256 5.003 1.369 1.00 95.25 80 GLU A C 1
ATOM 661 O O . GLU A 1 80 ? -5.652 4.066 0.842 1.00 95.25 80 GLU A O 1
ATOM 666 N N . LYS A 1 81 ? -7.592 5.106 1.321 1.00 95.12 81 LYS A N 1
ATOM 667 C CA . LYS A 1 81 ? -8.439 4.184 0.553 1.00 95.12 81 LYS A CA 1
ATOM 668 C C . LYS A 1 81 ? -8.214 4.382 -0.943 1.00 95.12 81 LYS A C 1
ATOM 670 O O . LYS A 1 81 ? -8.006 3.396 -1.644 1.00 95.12 81 LYS A O 1
ATOM 675 N N . ALA A 1 82 ? -8.153 5.629 -1.409 1.00 95.12 82 ALA A N 1
ATOM 676 C CA . ALA A 1 82 ? -7.825 5.935 -2.801 1.00 95.12 82 ALA A CA 1
ATOM 677 C C . ALA A 1 82 ? -6.413 5.447 -3.182 1.00 95.12 82 ALA A C 1
ATOM 679 O O . ALA A 1 82 ? -6.215 4.884 -4.261 1.00 95.12 82 ALA A O 1
ATOM 680 N N . ALA A 1 83 ? -5.438 5.589 -2.277 1.00 95.50 83 ALA A N 1
ATOM 681 C CA . ALA A 1 83 ? -4.096 5.037 -2.459 1.00 95.50 83 ALA A CA 1
ATOM 682 C C . ALA A 1 83 ? -4.121 3.502 -2.594 1.00 95.50 83 ALA A C 1
ATOM 684 O O . ALA A 1 83 ? -3.512 2.951 -3.514 1.00 95.50 83 ALA A O 1
ATOM 685 N N . TYR A 1 84 ? -4.873 2.807 -1.731 1.00 97.31 84 TYR A N 1
ATOM 686 C CA . TYR A 1 84 ? -5.075 1.361 -1.841 1.00 97.31 84 TYR A CA 1
ATOM 687 C C . TYR A 1 84 ? -5.750 0.961 -3.165 1.00 97.31 84 TYR A C 1
ATOM 689 O O . TYR A 1 84 ? -5.301 0.032 -3.830 1.00 97.31 84 TYR A O 1
ATOM 697 N N . GLU A 1 85 ? -6.807 1.652 -3.585 1.00 96.38 85 GLU A N 1
ATOM 698 C CA . GLU A 1 85 ? -7.515 1.331 -4.830 1.00 96.38 85 GLU A CA 1
ATOM 699 C C . GLU A 1 85 ? -6.625 1.510 -6.063 1.00 96.38 85 GLU A C 1
ATOM 701 O O . GLU A 1 85 ? -6.653 0.682 -6.975 1.00 96.38 85 GLU A O 1
ATOM 706 N N . SER A 1 86 ? -5.775 2.542 -6.061 1.00 94.81 86 SER A N 1
ATOM 707 C CA . SER A 1 86 ? -4.790 2.768 -7.117 1.00 94.81 86 SER A CA 1
ATOM 708 C C . SER A 1 86 ? -3.821 1.594 -7.261 1.00 94.81 86 SER A C 1
ATOM 710 O O . SER A 1 86 ? -3.557 1.175 -8.389 1.00 94.81 86 SER A O 1
ATOM 712 N N . ILE A 1 87 ? -3.323 1.034 -6.152 1.00 95.12 87 ILE A N 1
ATOM 713 C CA . ILE A 1 87 ? -2.441 -0.140 -6.210 1.00 95.12 87 ILE A CA 1
ATOM 714 C C . ILE A 1 87 ? -3.223 -1.421 -6.524 1.00 95.12 87 ILE A C 1
ATOM 716 O O . ILE A 1 87 ? -2.732 -2.269 -7.26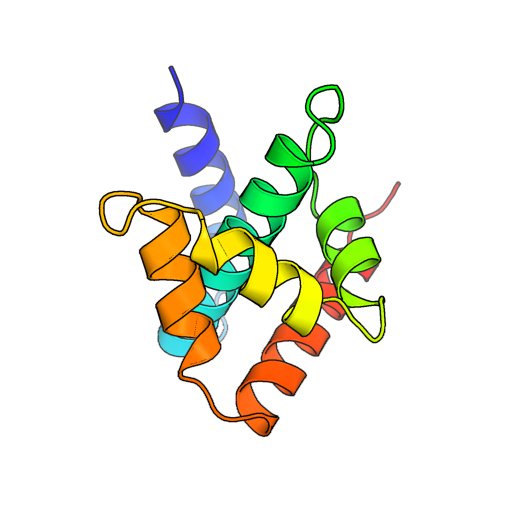0 1.00 95.12 87 ILE A O 1
ATOM 720 N N . ALA A 1 88 ? -4.450 -1.577 -6.023 1.00 95.75 88 ALA A N 1
ATOM 721 C CA . ALA A 1 88 ? -5.249 -2.785 -6.224 1.00 95.75 88 ALA A CA 1
ATOM 722 C C . ALA A 1 88 ? -5.681 -2.971 -7.690 1.00 95.75 88 ALA A C 1
ATOM 724 O O . ALA A 1 88 ? -5.983 -4.089 -8.104 1.00 95.75 88 ALA A O 1
ATOM 725 N N . ALA A 1 89 ? -5.688 -1.891 -8.474 1.00 95.19 89 ALA A N 1
ATOM 726 C CA . ALA A 1 89 ? -6.025 -1.902 -9.893 1.00 95.19 89 ALA A CA 1
ATOM 727 C C . ALA A 1 89 ? -4.860 -2.290 -10.826 1.00 95.19 89 ALA A C 1
ATOM 729 O O . ALA A 1 89 ? -5.091 -2.490 -12.022 1.00 95.19 89 ALA A O 1
ATOM 730 N N . VAL A 1 90 ? -3.615 -2.370 -10.336 1.00 95.06 90 VAL A N 1
ATOM 731 C CA . VAL A 1 90 ? -2.462 -2.699 -11.192 1.00 95.06 90 VAL A CA 1
ATOM 732 C C . VAL A 1 90 ? -2.360 -4.200 -11.481 1.00 95.06 90 VAL A C 1
ATOM 734 O O . VAL A 1 90 ? -2.923 -5.031 -10.769 1.00 95.06 90 VAL A O 1
ATOM 737 N N . SER A 1 91 ? -1.617 -4.573 -12.530 1.00 95.94 91 SER A N 1
ATOM 738 C CA . SER A 1 91 ? -1.351 -5.989 -12.807 1.00 95.94 91 SER A CA 1
ATOM 739 C C . SER A 1 91 ? -0.448 -6.609 -11.737 1.00 95.94 91 SER A C 1
ATOM 741 O O . SER A 1 91 ? 0.336 -5.923 -11.074 1.00 95.94 91 SER A O 1
ATOM 743 N N . ASN A 1 92 ? -0.498 -7.938 -11.619 1.00 93.75 92 ASN A N 1
ATOM 744 C CA . ASN A 1 92 ? 0.386 -8.675 -10.718 1.00 93.75 92 ASN A CA 1
ATOM 745 C C . ASN A 1 92 ? 1.872 -8.446 -11.044 1.00 93.75 92 ASN A C 1
ATOM 747 O O . ASN A 1 92 ? 2.686 -8.407 -10.124 1.00 93.75 92 ASN A O 1
ATOM 751 N N . GLU A 1 93 ? 2.252 -8.275 -12.320 1.00 94.25 93 GLU A N 1
ATOM 752 C CA . GLU A 1 93 ? 3.651 -7.979 -12.662 1.00 94.25 93 GLU A CA 1
ATOM 753 C C . GLU A 1 93 ? 4.096 -6.618 -12.119 1.00 94.25 93 GLU A C 1
ATOM 755 O O . GLU A 1 93 ? 5.178 -6.521 -11.536 1.00 94.25 93 GLU A O 1
ATOM 760 N N . ILE A 1 94 ? 3.256 -5.587 -12.264 1.00 94.50 94 ILE A N 1
ATOM 761 C CA . ILE A 1 94 ? 3.541 -4.240 -11.750 1.00 94.50 94 ILE A CA 1
ATOM 762 C C . ILE A 1 94 ? 3.615 -4.269 -10.223 1.00 94.50 94 ILE A C 1
ATOM 764 O O . ILE A 1 94 ? 4.572 -3.753 -9.648 1.00 94.50 94 ILE A O 1
ATOM 768 N N . MET A 1 95 ? 2.659 -4.938 -9.571 1.00 95.38 95 MET A N 1
ATOM 769 C CA . MET A 1 95 ? 2.640 -5.094 -8.117 1.00 95.38 95 MET A CA 1
ATOM 770 C C . MET A 1 95 ? 3.916 -5.773 -7.597 1.00 95.38 95 MET A C 1
ATOM 772 O O . MET A 1 95 ? 4.531 -5.302 -6.642 1.00 95.38 95 MET A O 1
ATOM 776 N N . ASN A 1 96 ? 4.358 -6.853 -8.246 1.00 94.12 96 ASN A N 1
ATOM 777 C CA . ASN A 1 96 ? 5.577 -7.564 -7.858 1.00 94.12 96 ASN A CA 1
ATOM 778 C C . ASN A 1 96 ? 6.829 -6.693 -8.026 1.00 94.12 96 ASN A C 1
ATOM 780 O O . ASN A 1 96 ? 7.697 -6.692 -7.151 1.00 94.12 96 ASN A O 1
ATOM 784 N N . GLY A 1 97 ? 6.920 -5.940 -9.127 1.00 94.50 97 GLY A N 1
ATOM 785 C CA . GLY A 1 97 ? 8.011 -4.991 -9.355 1.00 94.50 97 GLY A CA 1
ATOM 786 C C . GLY A 1 97 ? 8.050 -3.891 -8.293 1.00 94.50 97 GLY A C 1
ATOM 787 O O . GLY A 1 97 ? 9.112 -3.590 -7.749 1.00 94.50 97 GLY A O 1
ATOM 788 N N . LEU A 1 98 ? 6.880 -3.362 -7.936 1.00 93.88 98 LEU A N 1
ATOM 789 C CA . LEU A 1 98 ? 6.724 -2.337 -6.911 1.00 93.88 98 LEU A CA 1
ATOM 790 C C . LEU A 1 98 ? 7.190 -2.825 -5.535 1.00 93.88 98 LEU A C 1
ATOM 792 O O . LEU A 1 98 ? 8.020 -2.181 -4.890 1.00 93.88 98 LEU A O 1
ATOM 796 N N . VAL A 1 99 ? 6.722 -4.002 -5.110 1.00 95.88 99 VAL A N 1
ATOM 797 C CA . VAL A 1 99 ? 7.148 -4.619 -3.846 1.00 95.88 99 VAL A CA 1
ATOM 798 C C . VAL A 1 99 ? 8.660 -4.854 -3.843 1.00 95.88 99 VAL A C 1
ATOM 800 O O . VAL A 1 99 ? 9.331 -4.490 -2.878 1.00 95.88 99 VAL A O 1
ATOM 803 N N . ALA A 1 100 ? 9.231 -5.392 -4.925 1.00 94.38 100 ALA A N 1
ATOM 804 C CA . ALA A 1 100 ? 10.675 -5.603 -5.030 1.00 94.38 100 ALA A CA 1
ATOM 805 C C . ALA A 1 100 ? 11.479 -4.292 -4.915 1.00 94.38 100 ALA A C 1
ATOM 807 O O . ALA A 1 100 ? 12.532 -4.266 -4.266 1.00 94.38 100 ALA A O 1
ATOM 808 N N . GLY A 1 101 ? 10.972 -3.199 -5.494 1.00 91.69 101 GLY A N 1
ATOM 809 C CA . GLY A 1 101 ? 11.551 -1.860 -5.372 1.00 91.69 101 GLY A CA 1
ATOM 810 C C . GLY A 1 101 ? 11.595 -1.377 -3.922 1.00 91.69 101 GLY A C 1
ATOM 811 O O . GLY A 1 101 ? 12.665 -1.012 -3.423 1.00 91.69 101 GLY A O 1
ATOM 812 N N . VAL A 1 102 ? 10.466 -1.468 -3.212 1.00 91.75 102 VAL A N 1
ATOM 813 C CA . VAL A 1 102 ? 10.368 -1.090 -1.792 1.00 91.75 102 VAL A CA 1
ATOM 814 C C . VAL A 1 102 ? 11.312 -1.923 -0.924 1.00 91.75 102 VAL A C 1
ATOM 816 O O . VAL A 1 102 ? 12.043 -1.366 -0.102 1.00 91.75 102 VAL A O 1
ATOM 819 N N . LEU A 1 103 ? 11.358 -3.244 -1.127 1.00 93.31 103 LEU A N 1
ATOM 820 C CA . LEU A 1 103 ? 12.260 -4.130 -0.383 1.00 93.31 103 LEU A CA 1
ATOM 821 C C . LEU A 1 103 ? 13.734 -3.765 -0.610 1.00 93.31 103 LEU A C 1
ATOM 823 O O . LEU A 1 103 ? 14.497 -3.645 0.347 1.00 93.31 103 LEU A O 1
ATOM 827 N N . THR A 1 104 ? 14.114 -3.494 -1.859 1.00 90.81 104 THR A N 1
ATOM 828 C CA . THR A 1 104 ? 15.479 -3.079 -2.210 1.00 90.81 104 THR A CA 1
ATOM 829 C C . THR A 1 104 ? 15.862 -1.754 -1.546 1.00 90.81 104 THR A C 1
ATOM 831 O O . THR A 1 104 ? 16.997 -1.589 -1.098 1.00 90.81 104 THR A O 1
ATOM 834 N N . LYS A 1 105 ? 14.935 -0.790 -1.475 1.00 86.69 105 LYS A N 1
ATOM 835 C CA . LYS A 1 105 ? 15.162 0.492 -0.789 1.00 86.69 105 LYS A CA 1
ATOM 836 C C . LYS A 1 105 ? 15.312 0.297 0.719 1.00 86.69 105 LYS A C 1
ATOM 838 O O . LYS A 1 105 ? 16.228 0.866 1.309 1.00 86.69 105 LYS A O 1
ATOM 843 N N . ALA A 1 106 ? 14.475 -0.541 1.330 1.00 87.62 106 ALA A N 1
ATOM 844 C CA . ALA A 1 106 ? 14.538 -0.834 2.761 1.00 87.62 106 ALA A CA 1
ATOM 845 C C . ALA A 1 106 ? 15.872 -1.481 3.177 1.00 87.62 106 ALA A C 1
ATOM 847 O O . ALA A 1 106 ? 16.412 -1.142 4.231 1.00 87.62 106 ALA A O 1
ATOM 848 N N . ASP A 1 107 ? 16.435 -2.353 2.335 1.00 84.56 107 ASP A N 1
ATOM 849 C CA . ASP A 1 107 ? 17.723 -3.013 2.588 1.00 84.56 107 ASP A CA 1
ATOM 850 C C . ASP A 1 107 ? 18.926 -2.051 2.500 1.00 84.56 107 ASP A C 1
ATOM 852 O O . ASP A 1 107 ? 19.975 -2.311 3.091 1.00 84.56 107 ASP A O 1
ATOM 856 N N . LYS A 1 108 ? 18.789 -0.912 1.803 1.00 81.88 108 LYS A N 1
ATOM 857 C CA . LYS A 1 108 ? 19.851 0.103 1.664 1.00 81.88 108 LYS A CA 1
ATOM 858 C C . LYS A 1 108 ? 19.950 1.072 2.847 1.00 81.88 108 LYS A C 1
ATOM 860 O O . LYS A 1 108 ? 20.887 1.867 2.882 1.00 81.88 108 LYS A O 1
ATOM 865 N N . ILE A 1 109 ? 19.012 1.042 3.795 1.00 73.44 109 ILE A N 1
ATOM 866 C CA . ILE A 1 109 ? 18.974 1.984 4.923 1.00 73.44 109 ILE A CA 1
ATOM 867 C C . ILE A 1 109 ? 19.764 1.392 6.110 1.00 73.44 109 ILE A C 1
ATOM 869 O O . ILE A 1 109 ? 19.313 0.399 6.697 1.00 73.44 109 ILE A O 1
ATOM 873 N N . PRO A 1 110 ? 20.940 1.960 6.464 1.00 61.19 110 PRO A N 1
ATOM 874 C CA . PRO A 1 110 ? 21.778 1.457 7.553 1.00 61.19 110 PRO A CA 1
ATOM 875 C C . PRO A 1 110 ? 21.122 1.648 8.932 1.00 61.19 110 PRO A C 1
ATOM 877 O O . PRO A 1 110 ? 20.169 2.413 9.079 1.00 61.19 110 PRO A O 1
ATOM 880 N N . PHE A 1 111 ? 21.623 0.892 9.915 1.00 56.44 111 PHE A N 1
ATOM 881 C CA . PHE A 1 111 ? 21.127 0.825 11.297 1.00 56.44 111 PHE A CA 1
ATOM 882 C C . PHE A 1 111 ? 21.287 2.129 12.080 1.00 56.44 111 PHE A C 1
ATOM 884 O O . PHE A 1 111 ? 22.348 2.777 11.936 1.00 56.44 111 PHE A O 1
#

Radius of gyration: 14.15 Å; chains: 1; bounding box: 36×35×35 Å

Organism: NCBI:txid1121425

Foldseek 3Di:
DCVVVVVVVVVVVVVPDPDDDDVLLVLLLVLLLLLQQVLCCVVPVVDDDDLVNSLVLLPDPCSLVSSVVVLVPDDPPDVNNVSNVSNVPDDPVSNVVSSVVSNVVSVPDDD

Secondary structure (DSSP, 8-state):
--HHHHHHHHHHHHTT--S---HHHHHHHHHHHHHHHHHHHHH-TTS---HHHHHHHHTSTTHHHHHHHHHTSS-TTSHHHHHHHHHHTS-HHHHHHHHHHHHHHHHTS--

Sequence (111 aa):
MLTMEKEKILSLLEKQGAEHFDPYWDALEENLLVAVSYYITNTSPKKHCNIRDVANFLKEESWFKKLSEFFETVSDSQDEKAAYESIAAVSNEIMNGLVAGVLTKADKIPF